Protein AF-A0A815S9Z4-F1 (afdb_monomer_lite)

Organism: NCBI:txid392033

Radius of gyration: 18.58 Å; chains: 1; bounding box: 45×32×65 Å

pLDDT: mean 70.13, std 11.12, range [42.72, 85.81]

Secondary structure (DSSP, 8-state):
------EEEEEEEEEEEEETTTTEEEEEEEE-HHHHHHH---HHHHHHHHH--SS--EE-TTS-HHHHHHHHHHTT-EEEEEEEEEE-PPP---------GGG----S-EEEEEEEEEEEEE-

Structure (mmCIF, N/CA/C/O backbone):
data_AF-A0A815S9Z4-F1
#
_entry.id   AF-A0A815S9Z4-F1
#
loop_
_atom_site.group_PDB
_atom_site.id
_atom_site.type_symbol
_atom_site.label_atom_id
_atom_site.label_alt_id
_atom_site.label_comp_id
_atom_site.label_asym_id
_atom_site.label_entity_id
_atom_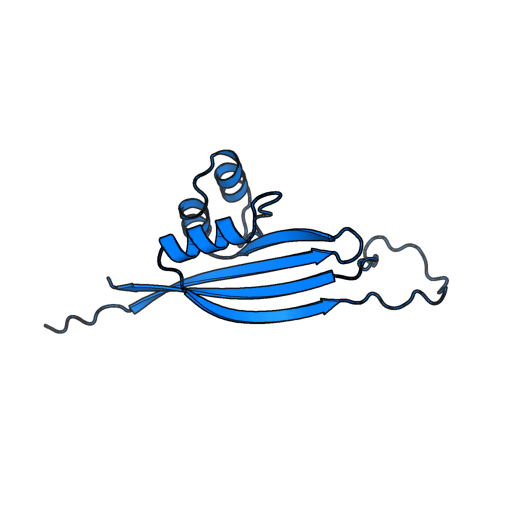site.label_seq_id
_atom_site.pdbx_PDB_ins_code
_atom_site.Cartn_x
_atom_site.Cartn_y
_atom_site.Cartn_z
_atom_site.occupancy
_atom_site.B_iso_or_equiv
_atom_site.auth_seq_id
_atom_site.auth_comp_id
_atom_site.auth_asym_id
_atom_site.auth_atom_id
_atom_site.pdbx_PDB_model_num
ATOM 1 N N . MET A 1 1 ? -31.011 -5.028 27.615 1.00 42.72 1 MET A N 1
ATOM 2 C CA . MET A 1 1 ? -30.522 -4.185 26.506 1.00 42.72 1 MET A CA 1
ATOM 3 C C . MET A 1 1 ? -29.317 -4.883 25.908 1.00 42.72 1 MET A C 1
ATOM 5 O O . MET A 1 1 ? -28.345 -5.074 26.623 1.00 42.72 1 MET A O 1
ATOM 9 N N . SER A 1 2 ? -29.428 -5.390 24.680 1.00 46.88 2 SER A N 1
ATOM 10 C CA . SER A 1 2 ? -28.335 -6.108 24.018 1.00 46.88 2 SER A CA 1
ATOM 11 C C . SER A 1 2 ? -27.456 -5.086 23.297 1.00 46.88 2 SER A C 1
ATOM 13 O O . SER A 1 2 ? -27.894 -4.483 22.322 1.00 46.88 2 SER A O 1
ATOM 15 N N . LEU A 1 3 ? -26.255 -4.848 23.828 1.00 55.88 3 LEU A N 1
ATOM 16 C CA . LEU A 1 3 ? -25.165 -4.179 23.118 1.00 55.88 3 LEU A CA 1
ATOM 17 C C . LEU A 1 3 ? -24.613 -5.187 22.103 1.00 55.88 3 LEU A C 1
ATOM 19 O O . LEU A 1 3 ? -23.655 -5.901 22.382 1.00 55.88 3 LEU A O 1
ATOM 23 N N . LEU A 1 4 ? -25.275 -5.316 20.955 1.00 56.75 4 LEU A N 1
ATOM 24 C CA . LEU A 1 4 ? -24.647 -5.936 19.794 1.00 56.75 4 LEU A CA 1
ATOM 25 C C . LEU A 1 4 ? -23.627 -4.922 19.278 1.00 56.75 4 LEU A C 1
ATOM 27 O O . LEU A 1 4 ? -23.995 -4.024 18.524 1.00 56.75 4 LEU A O 1
ATOM 31 N N . SER A 1 5 ? -22.375 -5.030 19.730 1.00 59.88 5 SER A N 1
ATOM 32 C CA . SER A 1 5 ? -21.263 -4.322 19.094 1.00 59.88 5 SER A CA 1
ATOM 33 C C . SER A 1 5 ? -21.305 -4.635 17.602 1.00 59.88 5 SER A C 1
ATOM 35 O O . SER A 1 5 ? -21.223 -5.797 17.193 1.00 59.88 5 SER A O 1
ATOM 37 N N . GLN A 1 6 ? -21.514 -3.608 16.783 1.00 64.19 6 GLN A N 1
ATOM 38 C CA . GLN A 1 6 ? -21.469 -3.755 15.339 1.00 64.19 6 GLN A CA 1
ATOM 39 C C . GLN A 1 6 ? -19.999 -3.917 14.955 1.00 64.19 6 GLN A C 1
ATOM 41 O O . GLN A 1 6 ? -19.198 -2.995 15.059 1.00 64.19 6 GLN A O 1
ATOM 46 N N . HIS A 1 7 ? -19.627 -5.130 14.553 1.00 63.97 7 HIS A N 1
ATOM 47 C CA . HIS A 1 7 ? -18.300 -5.400 14.017 1.00 63.97 7 HIS A CA 1
ATOM 48 C C . HIS A 1 7 ? -18.224 -4.807 12.606 1.00 63.97 7 HIS A C 1
ATOM 50 O O . HIS A 1 7 ? -18.797 -5.363 11.666 1.00 63.97 7 HIS A O 1
ATOM 56 N N . ARG A 1 8 ? -17.535 -3.673 12.451 1.00 76.81 8 ARG A N 1
ATOM 57 C CA . ARG A 1 8 ? -17.269 -3.060 11.145 1.00 76.81 8 ARG A CA 1
ATOM 58 C C . ARG A 1 8 ? -15.827 -3.337 10.739 1.00 76.81 8 ARG A C 1
ATOM 60 O O . ARG A 1 8 ? -14.915 -3.299 11.560 1.00 76.81 8 ARG A O 1
ATOM 67 N N . PHE A 1 9 ? -15.613 -3.616 9.458 1.00 77.06 9 PHE A N 1
ATOM 68 C CA . PHE A 1 9 ? -14.281 -3.841 8.909 1.00 77.06 9 PHE A CA 1
ATOM 69 C C . PHE A 1 9 ? -13.935 -2.770 7.886 1.00 77.06 9 PHE A C 1
ATOM 71 O O . PHE A 1 9 ? -14.730 -2.462 7.001 1.00 77.06 9 PHE A O 1
ATOM 78 N N . GLU A 1 10 ? -12.726 -2.241 8.002 1.00 82.31 10 GLU A N 1
ATOM 79 C CA . GLU A 1 10 ? -12.093 -1.392 7.001 1.00 82.31 10 GLU A CA 1
ATOM 80 C C . GLU A 1 10 ? -11.156 -2.273 6.170 1.00 82.31 10 GLU A C 1
ATOM 82 O O . GLU A 1 10 ? -10.315 -2.976 6.731 1.00 82.31 10 GLU A O 1
ATOM 87 N N . ILE A 1 11 ? -11.318 -2.280 4.845 1.00 80.44 11 ILE A N 1
ATOM 88 C CA . ILE A 1 11 ? -10.556 -3.150 3.939 1.00 80.44 11 ILE A CA 1
ATOM 89 C C . ILE A 1 11 ? -9.782 -2.289 2.947 1.00 80.44 11 ILE A C 1
ATOM 91 O O . ILE A 1 11 ? -10.338 -1.383 2.327 1.00 80.44 11 ILE A O 1
ATOM 95 N N . LEU A 1 12 ? -8.502 -2.610 2.784 1.00 81.19 12 LEU A N 1
ATOM 96 C CA . LEU A 1 12 ? -7.596 -2.028 1.806 1.00 81.19 12 LEU A CA 1
ATOM 97 C C . LEU A 1 12 ? -6.903 -3.151 1.031 1.00 81.19 12 LEU A C 1
ATOM 99 O O . LEU A 1 12 ? -6.667 -4.240 1.547 1.00 81.19 12 LEU A O 1
ATOM 103 N N . SER A 1 13 ? -6.554 -2.885 -0.219 1.00 80.06 13 SER A N 1
ATOM 104 C CA . SER A 1 13 ? -5.746 -3.781 -1.044 1.00 80.06 13 SER A CA 1
ATOM 105 C C . SER A 1 13 ? -4.488 -3.053 -1.491 1.00 80.06 13 SER A C 1
ATOM 107 O O . SER A 1 13 ? -4.561 -2.018 -2.144 1.00 80.06 13 SER A O 1
ATOM 109 N N . LEU A 1 14 ? -3.324 -3.586 -1.140 1.00 80.31 14 LEU A N 1
ATOM 110 C CA . LEU A 1 14 ? -2.029 -3.068 -1.565 1.00 80.31 14 LEU A CA 1
ATOM 111 C C . LEU A 1 14 ? -1.497 -3.927 -2.708 1.00 80.31 14 LEU A C 1
ATOM 113 O O . LEU A 1 14 ? -1.284 -5.126 -2.552 1.00 80.31 14 LEU A O 1
ATOM 117 N N . VAL A 1 15 ? -1.267 -3.303 -3.854 1.00 76.56 15 VAL A N 1
ATOM 118 C CA . VAL A 1 15 ? -0.722 -3.927 -5.054 1.00 76.56 15 VAL A CA 1
ATOM 119 C C . VAL A 1 15 ? 0.699 -3.427 -5.264 1.00 76.56 15 VAL A C 1
ATOM 121 O O . VAL A 1 15 ? 0.953 -2.228 -5.325 1.00 76.56 15 VAL A O 1
ATOM 124 N N . VAL A 1 16 ? 1.649 -4.346 -5.378 1.00 77.81 16 VAL A N 1
ATOM 125 C CA . VAL A 1 16 ? 3.052 -4.042 -5.658 1.00 77.81 16 VAL A CA 1
ATOM 126 C C . VAL A 1 16 ? 3.392 -4.581 -7.031 1.00 77.81 16 VAL A C 1
ATOM 128 O O . VAL A 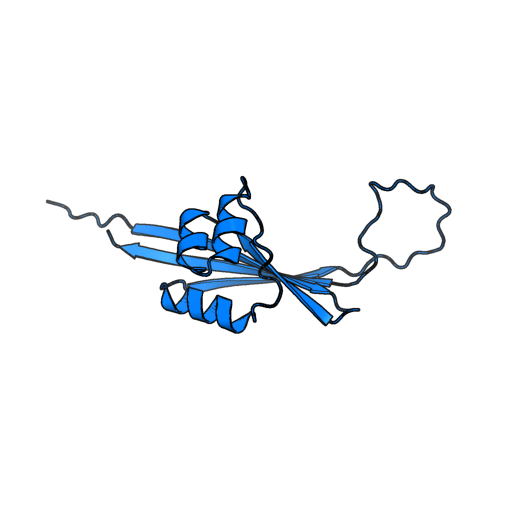1 16 ? 3.341 -5.789 -7.253 1.00 77.81 16 VAL A O 1
ATOM 131 N N . ARG A 1 17 ? 3.777 -3.698 -7.947 1.00 77.44 17 ARG A N 1
ATOM 132 C CA . ARG A 1 17 ? 4.302 -4.069 -9.258 1.00 77.44 17 ARG A CA 1
ATOM 133 C C . ARG A 1 17 ? 5.811 -3.910 -9.255 1.00 77.44 17 ARG A C 1
ATOM 135 O O . ARG A 1 17 ? 6.315 -2.795 -9.191 1.00 77.44 17 ARG A O 1
ATOM 142 N N . ASN A 1 18 ? 6.524 -5.024 -9.360 1.00 76.06 18 ASN A N 1
ATOM 143 C CA . ASN A 1 18 ? 7.974 -5.049 -9.492 1.00 76.06 18 ASN A CA 1
ATOM 144 C C . ASN A 1 18 ? 8.359 -5.364 -10.939 1.00 76.06 18 ASN A C 1
ATOM 146 O O . ASN A 1 18 ? 8.186 -6.499 -11.385 1.00 76.06 18 ASN A O 1
ATOM 150 N N . VAL A 1 19 ? 8.859 -4.371 -11.669 1.00 76.56 19 VAL A N 1
ATOM 151 C CA . VAL A 1 19 ? 9.367 -4.540 -13.034 1.00 76.56 19 VAL A CA 1
ATOM 152 C C . VAL A 1 19 ? 10.782 -5.105 -12.949 1.00 76.56 19 VAL A C 1
ATOM 154 O O . VAL A 1 19 ? 11.696 -4.445 -12.458 1.00 76.56 19 VAL A O 1
ATOM 157 N N . LEU A 1 20 ? 10.969 -6.344 -13.410 1.00 72.56 20 LEU A N 1
ATOM 158 C CA . LEU A 1 20 ? 12.212 -7.092 -13.194 1.00 72.56 20 LEU A CA 1
ATOM 159 C C . LEU A 1 20 ? 13.393 -6.526 -13.991 1.00 72.56 20 LEU A C 1
ATOM 161 O O . LEU A 1 20 ? 14.533 -6.642 -13.554 1.00 72.56 20 LEU A O 1
ATOM 165 N N . THR A 1 21 ? 13.126 -5.908 -15.143 1.00 69.81 21 THR A N 1
ATOM 166 C CA . THR A 1 21 ? 14.150 -5.354 -16.043 1.00 69.81 21 THR A CA 1
ATOM 167 C C . THR A 1 21 ? 14.757 -4.060 -15.511 1.00 69.81 21 THR A C 1
ATOM 169 O O . THR A 1 21 ? 15.964 -3.859 -15.613 1.00 69.81 21 THR A O 1
ATOM 172 N N . THR A 1 22 ? 13.944 -3.198 -14.901 1.00 70.38 22 THR A N 1
ATOM 173 C CA . THR A 1 22 ? 14.381 -1.900 -14.366 1.00 70.38 22 THR A CA 1
ATOM 174 C C . THR A 1 22 ? 14.581 -1.908 -12.851 1.00 70.38 22 THR A C 1
ATOM 176 O O . THR A 1 22 ? 15.021 -0.909 -12.284 1.00 70.38 22 THR A O 1
ATOM 179 N N . ASN A 1 23 ? 14.233 -3.015 -12.182 1.00 67.88 23 ASN A N 1
ATOM 180 C CA . ASN A 1 23 ? 14.138 -3.128 -10.724 1.00 67.88 23 ASN A CA 1
ATOM 181 C C . ASN A 1 23 ? 13.284 -2.005 -10.097 1.00 67.88 23 ASN A C 1
ATOM 183 O O . ASN A 1 23 ? 13.486 -1.602 -8.949 1.00 67.88 23 ASN A O 1
ATOM 187 N N . SER A 1 24 ? 12.347 -1.461 -10.878 1.00 67.06 24 SER A N 1
ATOM 188 C CA . SER A 1 24 ? 11.436 -0.414 -10.433 1.00 67.06 24 SER A CA 1
ATOM 189 C C . SER A 1 24 ? 10.252 -1.053 -9.728 1.00 67.06 24 SER A C 1
ATOM 191 O O . SER A 1 24 ? 9.628 -1.982 -10.248 1.00 67.06 24 SER A O 1
ATOM 193 N N . LYS A 1 25 ? 9.931 -0.535 -8.544 1.00 68.50 25 LYS A N 1
ATOM 194 C CA . LYS A 1 25 ? 8.766 -0.950 -7.770 1.00 68.50 25 LYS A CA 1
ATOM 195 C C . LYS A 1 25 ? 7.770 0.193 -7.752 1.00 68.50 25 LYS A C 1
ATOM 197 O O . LYS A 1 25 ? 8.099 1.261 -7.253 1.00 68.50 25 LYS A O 1
ATOM 202 N N . ASN A 1 26 ? 6.573 -0.071 -8.255 1.00 72.19 26 ASN A N 1
ATOM 203 C CA . ASN A 1 26 ? 5.437 0.825 -8.104 1.00 72.19 26 ASN A CA 1
ATOM 204 C C . ASN A 1 26 ? 4.476 0.192 -7.106 1.00 72.19 26 ASN A C 1
ATOM 206 O O . ASN A 1 26 ? 4.192 -1.009 -7.177 1.00 72.19 26 ASN A O 1
ATOM 210 N N . PHE A 1 27 ? 3.982 0.997 -6.176 1.00 73.12 27 PHE A N 1
ATOM 211 C CA . PHE A 1 27 ? 3.033 0.557 -5.163 1.0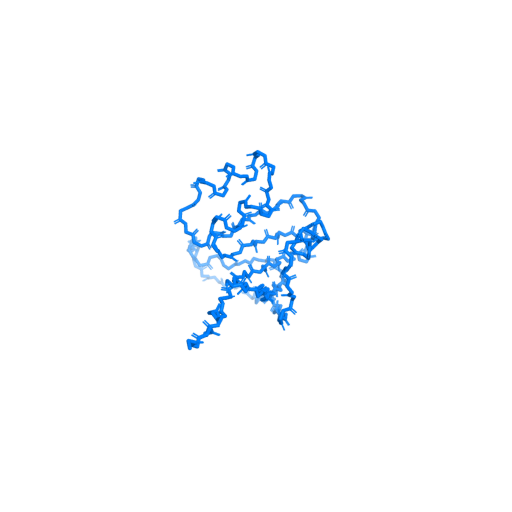0 73.12 27 PHE A CA 1
ATOM 212 C C . PHE A 1 27 ? 1.721 1.263 -5.407 1.00 73.12 27 PHE A C 1
ATOM 214 O O . PHE A 1 27 ? 1.711 2.459 -5.660 1.00 73.12 27 PHE A O 1
ATOM 221 N N . GLN A 1 28 ? 0.635 0.517 -5.320 1.00 75.00 28 GLN A N 1
ATOM 222 C CA . GLN A 1 28 ? -0.712 0.983 -5.563 1.00 75.00 28 GLN A CA 1
ATOM 223 C C . GLN A 1 28 ? -1.576 0.581 -4.380 1.00 75.00 28 GLN A C 1
ATOM 225 O O . GLN A 1 28 ? -1.704 -0.602 -4.082 1.00 75.00 28 GLN A O 1
ATOM 230 N N . LEU A 1 29 ? -2.150 1.553 -3.680 1.00 74.88 29 LEU A N 1
ATOM 231 C CA . LEU A 1 29 ? -3.112 1.282 -2.615 1.00 74.88 29 LEU A CA 1
ATOM 232 C C . LEU A 1 29 ? -4.528 1.471 -3.160 1.00 74.88 29 LEU A C 1
ATOM 234 O O . LEU A 1 29 ? -4.808 2.489 -3.786 1.00 74.88 29 LEU A O 1
ATOM 238 N N . HIS A 1 30 ? -5.392 0.492 -2.922 1.00 75.56 30 HIS A N 1
ATOM 239 C CA . HIS A 1 30 ? -6.796 0.471 -3.313 1.00 75.56 30 HIS A CA 1
ATOM 240 C C . HIS A 1 30 ? -7.680 0.346 -2.074 1.00 75.56 30 HIS A C 1
ATOM 242 O O . HIS A 1 30 ? -7.336 -0.357 -1.122 1.00 75.56 30 HIS A O 1
ATOM 248 N N . GLY A 1 31 ? -8.837 0.996 -2.104 1.00 73.19 31 GLY A N 1
ATOM 249 C CA . GLY A 1 31 ? -9.815 0.993 -1.023 1.00 73.19 31 GLY A CA 1
ATOM 250 C C . GLY A 1 31 ? -10.407 2.379 -0.805 1.00 73.19 31 GLY A C 1
ATOM 251 O O . GLY A 1 31 ? -10.253 3.265 -1.646 1.00 73.19 31 GLY A O 1
ATOM 252 N N . ASP A 1 32 ? -11.072 2.563 0.335 1.00 76.94 32 ASP A N 1
ATOM 253 C CA . ASP A 1 32 ? -11.764 3.814 0.640 1.00 76.94 32 ASP A CA 1
ATOM 254 C C . ASP A 1 32 ? -10.793 5.005 0.607 1.00 76.94 32 ASP A C 1
ATOM 256 O O . ASP A 1 32 ? -9.800 5.071 1.337 1.00 76.94 32 ASP A O 1
ATOM 260 N N . LYS A 1 33 ? -11.118 5.976 -0.244 1.00 72.88 33 LYS A N 1
ATOM 261 C CA . LYS A 1 33 ? -10.353 7.202 -0.459 1.00 72.88 33 LYS A CA 1
ATOM 262 C C . LYS A 1 33 ? -10.115 7.993 0.830 1.00 72.88 33 LYS A C 1
ATOM 264 O O . LYS A 1 33 ? -9.034 8.553 1.007 1.00 72.88 33 LYS A O 1
ATOM 269 N N . GLN A 1 34 ? -11.095 8.039 1.734 1.00 75.44 34 GLN A N 1
ATOM 270 C CA . GLN A 1 34 ? -10.964 8.714 3.024 1.00 75.44 34 GLN A CA 1
ATOM 271 C C . GLN A 1 34 ? -9.995 7.964 3.943 1.00 75.44 34 GLN A C 1
ATOM 273 O O . GLN A 1 34 ? -9.188 8.604 4.614 1.00 75.44 34 GLN A O 1
ATOM 278 N N . LEU A 1 35 ? -10.016 6.626 3.931 1.00 76.50 35 LEU A N 1
ATOM 279 C CA . LEU A 1 35 ? -9.069 5.807 4.698 1.00 76.50 35 LEU A CA 1
ATOM 280 C C . LEU A 1 35 ? -7.643 5.951 4.165 1.00 76.50 35 LEU A C 1
ATOM 282 O O . LEU A 1 35 ? -6.711 6.173 4.936 1.00 76.50 35 LEU A O 1
ATOM 286 N N . ILE A 1 36 ? -7.469 5.896 2.844 1.00 76.88 36 ILE A N 1
ATOM 287 C CA . ILE A 1 36 ? -6.167 6.081 2.194 1.00 76.88 36 ILE A CA 1
ATOM 288 C C . ILE A 1 36 ? -5.593 7.469 2.512 1.00 76.88 36 ILE A C 1
ATOM 290 O O . ILE A 1 36 ? -4.425 7.578 2.889 1.00 76.88 36 ILE A O 1
ATOM 294 N N . ALA A 1 37 ? -6.412 8.524 2.436 1.00 74.38 37 ALA A N 1
ATOM 295 C CA . ALA A 1 37 ? -5.993 9.885 2.775 1.00 74.38 37 ALA A CA 1
ATOM 296 C C . ALA A 1 37 ? -5.612 10.051 4.260 1.00 74.38 37 ALA A C 1
ATOM 298 O O . ALA A 1 37 ? -4.743 10.861 4.579 1.00 74.38 37 ALA A O 1
ATOM 299 N N . GLN A 1 38 ? -6.223 9.286 5.174 1.00 76.56 38 GLN A N 1
ATOM 300 C CA . GLN A 1 38 ? -5.826 9.274 6.589 1.00 76.56 38 GLN A CA 1
ATOM 301 C C . GLN A 1 38 ? -4.462 8.601 6.804 1.00 76.56 38 GLN A C 1
ATOM 303 O O . GLN A 1 38 ? -3.668 9.072 7.618 1.00 76.56 38 GLN A O 1
ATOM 308 N N . ILE A 1 39 ? -4.171 7.528 6.063 1.00 75.75 39 ILE A N 1
ATOM 309 C CA . ILE A 1 39 ? -2.908 6.776 6.166 1.00 75.75 39 ILE A CA 1
ATOM 310 C C . ILE A 1 39 ? -1.739 7.547 5.533 1.00 75.75 39 ILE A C 1
ATOM 312 O O . ILE A 1 39 ? -0.589 7.397 5.960 1.00 75.75 39 ILE A O 1
ATOM 316 N N . LEU A 1 40 ? -2.012 8.383 4.528 1.00 72.06 40 LEU A N 1
ATOM 317 C CA . LEU A 1 40 ? -1.007 9.106 3.744 1.00 72.06 40 LEU A CA 1
ATOM 318 C C . LEU A 1 40 ? -1.173 10.624 3.905 1.00 72.06 40 LEU A C 1
ATOM 320 O O . LEU A 1 40 ? -1.726 11.297 3.036 1.00 72.06 40 LEU A O 1
ATOM 324 N N . PRO A 1 41 ? -0.698 11.186 5.033 1.00 61.06 41 PRO A N 1
ATOM 325 C CA . PRO A 1 41 ? -0.992 12.564 5.418 1.00 61.06 41 PRO A CA 1
ATOM 326 C C . PRO A 1 41 ? -0.201 13.623 4.636 1.00 61.06 41 PRO A C 1
ATOM 328 O O . PRO A 1 41 ? -0.369 14.817 4.889 1.00 61.06 41 PRO A O 1
ATOM 331 N N . THR A 1 42 ? 0.692 13.240 3.724 1.00 65.25 42 THR A N 1
ATOM 332 C CA . THR A 1 42 ? 1.584 14.192 3.057 1.00 65.25 42 THR A CA 1
ATOM 333 C C . THR A 1 42 ? 0.819 14.976 1.985 1.00 65.25 42 THR A C 1
ATOM 335 O O . THR A 1 42 ? 0.115 14.398 1.162 1.00 65.25 42 THR A O 1
ATOM 338 N N . ALA A 1 43 ? 0.956 16.309 1.971 1.00 58.16 43 ALA A N 1
ATOM 339 C CA . ALA A 1 43 ? 0.215 17.209 1.074 1.00 58.16 43 ALA A CA 1
ATOM 340 C C . ALA A 1 43 ? 0.178 16.800 -0.423 1.00 58.16 43 ALA A C 1
ATOM 342 O O . ALA A 1 43 ? -0.904 16.871 -1.008 1.00 58.16 43 ALA A O 1
ATOM 343 N N . PRO A 1 44 ? 1.281 16.343 -1.061 1.00 62.66 44 PRO A N 1
ATOM 344 C CA . PRO A 1 44 ? 1.230 15.912 -2.463 1.00 62.66 44 PRO A CA 1
ATOM 345 C C . PRO A 1 44 ? 0.468 14.591 -2.661 1.00 62.66 44 PRO A C 1
ATOM 347 O O . PRO A 1 44 ? -0.244 14.434 -3.650 1.00 62.66 44 PRO A O 1
ATOM 350 N N . GLU A 1 45 ? 0.568 13.663 -1.708 1.00 64.12 45 GLU A N 1
ATOM 351 C CA . GLU A 1 45 ? -0.115 12.362 -1.741 1.00 64.12 45 GLU A CA 1
ATOM 352 C C . GLU A 1 45 ? -1.620 12.546 -1.545 1.00 64.12 45 GLU A C 1
ATOM 354 O O . GLU A 1 45 ? -2.424 11.991 -2.291 1.00 64.12 45 GLU A O 1
ATOM 359 N N . ARG A 1 46 ? -2.008 13.412 -0.604 1.00 62.56 46 ARG A N 1
ATOM 360 C CA . ARG A 1 46 ? -3.407 13.757 -0.353 1.00 62.56 46 ARG A CA 1
ATOM 361 C C . ARG A 1 46 ? -4.057 14.434 -1.559 1.00 62.56 46 ARG A C 1
ATOM 363 O O . ARG A 1 46 ? -5.154 14.042 -1.939 1.00 62.56 46 ARG A O 1
ATOM 370 N N . ALA A 1 47 ? -3.369 15.377 -2.205 1.00 61.06 47 ALA A N 1
ATOM 371 C CA . ALA A 1 47 ? -3.859 16.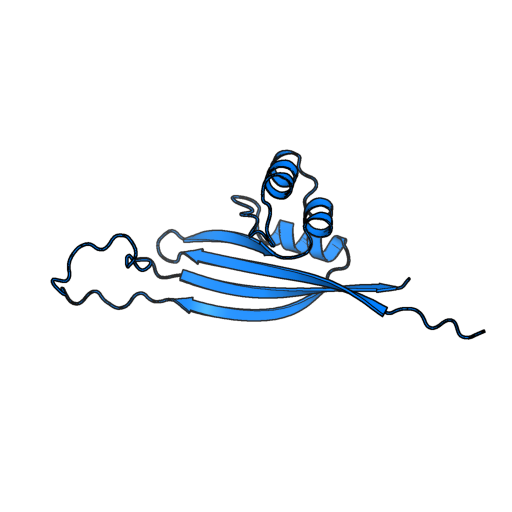010 -3.429 1.00 61.06 47 ALA A CA 1
ATOM 372 C C . ALA A 1 47 ? -4.015 14.998 -4.579 1.00 61.06 47 ALA A C 1
ATOM 374 O O . ALA A 1 47 ? -4.962 15.088 -5.359 1.00 61.06 47 ALA A O 1
ATOM 375 N N . TYR A 1 48 ? -3.125 14.006 -4.685 1.00 63.38 48 TYR A N 1
ATOM 376 C CA . TYR A 1 48 ? -3.257 12.938 -5.677 1.00 63.38 48 TYR A CA 1
ATOM 377 C C . TYR A 1 48 ? -4.469 12.043 -5.390 1.00 63.38 48 TYR A C 1
ATOM 379 O O . TYR A 1 48 ? -5.242 11.738 -6.298 1.00 63.38 48 TYR A O 1
ATOM 387 N N . VAL A 1 49 ? -4.670 11.652 -4.129 1.00 61.25 49 VAL A N 1
ATOM 388 C CA . VAL A 1 49 ? -5.830 10.859 -3.695 1.00 61.25 49 VAL A CA 1
ATOM 389 C C . VAL A 1 49 ? -7.127 11.633 -3.942 1.00 61.25 49 VAL A C 1
ATOM 391 O O . VAL A 1 49 ? -8.072 11.090 -4.509 1.00 61.25 49 VAL A O 1
ATOM 394 N N . GLU A 1 50 ? -7.168 12.918 -3.587 1.00 63.56 50 GLU A N 1
ATOM 395 C CA . GLU A 1 50 ? -8.329 13.801 -3.744 1.00 63.56 50 GLU A CA 1
ATOM 396 C C . GLU A 1 50 ? -8.699 14.067 -5.214 1.00 63.56 50 GLU A C 1
ATOM 398 O O . GLU A 1 50 ? -9.891 14.128 -5.521 1.00 63.56 50 GLU A O 1
ATOM 403 N N . ASN A 1 51 ? -7.729 14.103 -6.132 1.00 59.72 51 ASN A N 1
ATOM 404 C CA . ASN A 1 51 ? -7.967 14.341 -7.562 1.00 59.72 51 ASN A CA 1
ATOM 405 C C . ASN A 1 51 ? -8.320 13.088 -8.383 1.00 59.72 51 ASN A C 1
ATOM 407 O O . ASN A 1 51 ? -8.814 13.221 -9.502 1.00 59.72 51 ASN A O 1
ATOM 411 N N . ASN A 1 52 ? -8.109 11.877 -7.857 1.00 58.22 52 ASN A N 1
ATOM 412 C CA . ASN A 1 52 ? -8.488 10.639 -8.546 1.00 58.22 52 ASN A CA 1
ATOM 413 C C . ASN A 1 52 ? -9.851 10.117 -8.041 1.00 58.22 52 ASN A C 1
ATOM 415 O O . ASN A 1 52 ? -10.130 10.117 -6.840 1.00 58.22 52 ASN A O 1
ATOM 419 N N . CYS A 1 53 ? -10.742 9.755 -8.973 1.00 43.72 53 CYS A N 1
ATOM 420 C CA . CYS A 1 53 ? -12.192 9.619 -8.733 1.00 43.72 53 CYS A CA 1
ATOM 421 C C . CYS A 1 53 ? -12.707 8.171 -8.609 1.00 43.72 53 CYS A C 1
ATOM 423 O O . CYS A 1 53 ? -13.903 7.958 -8.450 1.00 43.72 53 CYS A O 1
ATOM 425 N N . TYR A 1 54 ? -11.829 7.174 -8.674 1.00 46.62 54 TYR A N 1
ATOM 426 C CA . TYR A 1 54 ? -12.195 5.760 -8.530 1.00 46.62 54 TYR A CA 1
ATOM 427 C C . TYR A 1 54 ? -11.537 5.157 -7.284 1.00 46.62 54 TYR A C 1
ATOM 429 O O . TYR A 1 54 ? -10.801 5.869 -6.597 1.00 46.62 54 TYR A O 1
ATOM 437 N N . ASP A 1 55 ? -11.764 3.872 -6.999 1.00 52.66 55 ASP A N 1
ATOM 438 C CA . ASP A 1 55 ? -10.935 3.016 -6.123 1.00 52.66 55 ASP A CA 1
ATOM 439 C C . ASP A 1 55 ? -9.475 2.972 -6.631 1.00 52.66 55 ASP A C 1
ATOM 441 O O . ASP A 1 55 ? -8.961 1.966 -7.128 1.00 52.66 55 ASP A O 1
ATOM 445 N N . SER A 1 56 ? -8.842 4.141 -6.632 1.00 49.19 56 SER A N 1
ATOM 446 C CA . SER A 1 56 ? -7.761 4.505 -7.531 1.00 49.19 56 SER A CA 1
ATOM 447 C C . SER A 1 56 ? -6.471 3.984 -6.954 1.00 49.19 56 SER A C 1
ATOM 449 O O . SER A 1 56 ? -6.141 4.286 -5.811 1.00 49.19 56 SER A O 1
ATOM 451 N N . SER A 1 57 ? -5.727 3.258 -7.779 1.00 52.66 57 SER A N 1
ATOM 452 C CA . SER A 1 57 ? -4.345 2.912 -7.511 1.00 52.66 57 SER A CA 1
ATOM 453 C C . SER A 1 57 ? -3.544 4.185 -7.229 1.00 52.66 57 SER A C 1
ATOM 455 O O . SER A 1 57 ? -3.205 4.925 -8.155 1.00 52.66 57 SER A O 1
ATOM 457 N N . LEU A 1 58 ? -3.251 4.463 -5.964 1.00 60.44 58 LEU A N 1
ATOM 458 C CA . LEU A 1 58 ? -2.322 5.533 -5.627 1.00 60.44 58 LEU A CA 1
ATOM 459 C C . LEU A 1 58 ? -0.907 5.056 -5.924 1.00 60.44 58 LEU A C 1
ATOM 461 O O . LEU A 1 58 ? -0.406 4.232 -5.167 1.00 60.44 58 LEU A O 1
ATOM 465 N N . ASP A 1 59 ? -0.278 5.566 -6.985 1.00 62.81 59 ASP A N 1
ATOM 466 C CA . ASP A 1 59 ? 1.147 5.325 -7.207 1.00 62.81 59 ASP A CA 1
ATOM 467 C C . ASP A 1 59 ? 1.948 6.057 -6.126 1.00 62.81 59 ASP A C 1
ATOM 469 O O . ASP A 1 59 ? 2.075 7.282 -6.134 1.00 62.81 59 ASP A O 1
ATOM 473 N N . LEU A 1 60 ? 2.448 5.297 -5.157 1.00 63.69 60 LEU A N 1
ATOM 474 C CA . LEU A 1 60 ? 3.223 5.831 -4.039 1.00 63.69 60 LEU A CA 1
ATOM 475 C C . LEU A 1 60 ? 4.643 6.239 -4.465 1.00 63.69 60 LEU A C 1
ATOM 477 O O . LEU A 1 60 ? 5.416 6.711 -3.632 1.00 63.69 60 LEU A O 1
ATOM 481 N N . GLY A 1 61 ? 5.000 6.078 -5.746 1.00 64.81 61 GLY A N 1
ATOM 482 C CA . GLY A 1 61 ? 6.257 6.553 -6.310 1.00 64.81 61 GLY A CA 1
ATOM 483 C C . GLY A 1 61 ? 7.470 6.055 -5.523 1.00 64.81 61 GLY A C 1
ATOM 484 O O . GLY A 1 61 ? 7.663 4.856 -5.338 1.00 64.81 61 GLY A O 1
ATOM 485 N N . SER A 1 62 ? 8.300 6.988 -5.050 1.00 61.47 62 SER A N 1
ATOM 486 C CA . SER A 1 62 ? 9.537 6.718 -4.305 1.00 61.47 62 SER A CA 1
ATOM 487 C C . SER A 1 62 ? 9.344 6.420 -2.813 1.00 61.47 62 SER A C 1
ATOM 489 O O . SER A 1 62 ? 10.339 6.245 -2.105 1.00 61.47 62 SER A O 1
ATOM 491 N N . ILE A 1 63 ? 8.108 6.352 -2.308 1.00 67.69 63 ILE A N 1
ATOM 492 C CA . ILE A 1 63 ? 7.866 5.954 -0.919 1.00 67.69 63 ILE A CA 1
ATOM 493 C C . ILE A 1 63 ? 8.267 4.487 -0.767 1.00 67.69 63 ILE A C 1
ATOM 495 O O . ILE A 1 63 ? 7.820 3.611 -1.513 1.00 67.69 63 ILE A O 1
ATOM 499 N N . ALA A 1 64 ? 9.115 4.203 0.218 1.00 72.12 64 ALA A N 1
ATOM 500 C CA . ALA A 1 64 ? 9.527 2.839 0.483 1.00 72.12 64 ALA A CA 1
ATOM 501 C C . ALA A 1 64 ? 8.320 2.004 0.938 1.00 72.12 64 ALA A C 1
ATOM 503 O O . ALA A 1 64 ? 7.560 2.405 1.818 1.00 72.12 64 ALA A O 1
ATOM 504 N N . TYR A 1 65 ? 8.181 0.797 0.385 1.00 72.69 65 TYR A N 1
ATOM 505 C CA . TYR A 1 65 ? 7.167 -0.187 0.789 1.00 72.69 65 TYR A CA 1
ATOM 506 C C . TYR A 1 65 ? 7.048 -0.345 2.311 1.00 72.69 65 TYR A C 1
ATOM 508 O O . TYR A 1 65 ? 5.956 -0.459 2.865 1.00 72.69 65 TYR A O 1
ATOM 516 N N . THR A 1 66 ? 8.196 -0.340 2.988 1.00 76.38 66 THR A N 1
ATOM 517 C CA . THR A 1 66 ? 8.304 -0.464 4.440 1.00 76.38 66 THR A CA 1
ATOM 518 C C . THR A 1 66 ? 7.605 0.673 5.169 1.00 76.38 66 THR A C 1
ATOM 520 O O . THR A 1 66 ? 6.969 0.423 6.186 1.00 76.38 66 THR A O 1
ATOM 523 N N . ASP A 1 67 ? 7.654 1.890 4.634 1.00 78.12 67 ASP A N 1
ATOM 524 C CA . ASP A 1 67 ? 7.032 3.060 5.253 1.00 78.12 67 ASP A CA 1
ATOM 525 C C . ASP A 1 67 ? 5.509 2.979 5.135 1.00 78.12 67 ASP A C 1
ATOM 527 O O . ASP A 1 67 ? 4.788 3.287 6.082 1.00 78.12 67 ASP A O 1
ATOM 531 N N . VAL A 1 68 ? 5.014 2.496 3.994 1.00 77.19 68 VAL A N 1
ATOM 532 C CA . VAL A 1 68 ? 3.582 2.263 3.750 1.00 77.19 68 VAL A CA 1
ATOM 533 C C . VAL A 1 68 ? 3.058 1.196 4.705 1.00 77.19 68 VAL A C 1
ATOM 535 O O . VAL A 1 68 ? 2.053 1.414 5.381 1.00 77.19 68 VAL A O 1
ATOM 538 N N . LEU A 1 69 ? 3.770 0.070 4.830 1.00 78.31 69 LEU A N 1
ATOM 539 C CA . LEU A 1 69 ? 3.416 -0.989 5.774 1.00 78.31 69 LEU A CA 1
ATOM 540 C C . LEU A 1 69 ? 3.456 -0.516 7.228 1.00 78.31 69 LEU A C 1
ATOM 542 O O . LEU A 1 69 ? 2.535 -0.808 7.984 1.00 78.31 69 LEU A O 1
ATOM 546 N N . GLN A 1 70 ? 4.486 0.231 7.632 1.00 82.88 70 GLN A N 1
ATOM 547 C CA . GLN A 1 70 ? 4.564 0.762 8.994 1.00 82.88 70 GLN A CA 1
ATOM 548 C C . GLN A 1 70 ? 3.411 1.719 9.304 1.00 82.88 70 GLN A C 1
ATOM 550 O O . GLN A 1 70 ? 2.864 1.677 10.406 1.00 82.88 70 GLN A O 1
ATOM 555 N N . ARG A 1 71 ? 3.007 2.555 8.341 1.00 82.81 71 ARG A N 1
ATOM 556 C CA . ARG A 1 71 ? 1.833 3.424 8.491 1.00 82.81 71 ARG A CA 1
ATOM 557 C C . ARG A 1 71 ? 0.555 2.599 8.627 1.00 82.81 71 ARG A C 1
ATOM 559 O O . ARG A 1 71 ? -0.198 2.838 9.562 1.00 82.81 71 ARG A O 1
ATOM 566 N N . LEU A 1 72 ? 0.341 1.597 7.775 1.00 82.81 72 LEU A N 1
ATOM 567 C CA . LEU A 1 72 ? -0.815 0.696 7.871 1.00 82.81 72 LEU A CA 1
ATOM 568 C C . LEU A 1 72 ? -0.896 0.028 9.253 1.00 82.81 72 LEU A C 1
ATOM 570 O O . LEU A 1 72 ? -1.913 0.154 9.936 1.00 82.81 72 LEU A O 1
ATOM 574 N N . LEU A 1 73 ? 0.204 -0.574 9.713 1.00 82.75 73 LEU A N 1
ATOM 575 C CA . LEU A 1 73 ? 0.289 -1.196 11.038 1.00 82.75 73 LEU A CA 1
ATOM 576 C C . LEU A 1 73 ? -0.015 -0.195 12.162 1.00 82.75 73 LEU A C 1
ATOM 578 O O . LEU A 1 73 ? -0.763 -0.507 13.086 1.00 82.75 73 LEU A O 1
ATOM 582 N N . ARG A 1 74 ? 0.501 1.039 12.068 1.00 84.81 74 ARG A N 1
ATOM 583 C CA . ARG A 1 74 ? 0.234 2.106 13.046 1.00 84.81 74 ARG A CA 1
ATOM 584 C C . ARG A 1 74 ? -1.246 2.491 13.120 1.00 84.81 74 ARG A C 1
ATOM 586 O O . ARG A 1 74 ? -1.707 2.893 14.185 1.00 84.81 74 ARG A O 1
ATOM 593 N N . PHE A 1 75 ? -1.980 2.377 12.017 1.00 81.00 75 PHE A N 1
ATOM 594 C CA . PHE A 1 75 ? -3.418 2.645 11.968 1.00 81.00 75 PHE A CA 1
ATOM 595 C C . PHE A 1 75 ? -4.282 1.443 12.379 1.00 81.00 75 PHE A C 1
ATOM 597 O O . PHE A 1 75 ? -5.505 1.567 12.377 1.00 81.00 75 PHE A O 1
ATOM 604 N N . GLY A 1 76 ? -3.676 0.317 12.774 1.00 83.31 76 GLY A N 1
ATOM 605 C CA . GLY A 1 76 ? -4.384 -0.889 13.215 1.00 83.31 76 GLY A CA 1
ATOM 606 C C . GLY A 1 76 ? -4.815 -1.807 12.071 1.00 83.31 76 GLY A C 1
ATOM 607 O O . GLY A 1 76 ? -5.713 -2.625 12.247 1.00 83.31 76 GLY A O 1
ATOM 608 N N . PHE A 1 77 ? -4.216 -1.649 10.892 1.00 85.06 77 PHE A N 1
ATOM 609 C CA . PHE A 1 77 ? -4.428 -2.553 9.772 1.00 85.06 77 PHE A CA 1
ATOM 610 C C . PHE A 1 77 ? -3.526 -3.783 9.880 1.00 85.06 77 PHE A C 1
ATOM 612 O O . PHE A 1 77 ? -2.317 -3.667 10.075 1.00 85.06 77 PHE A O 1
ATOM 619 N N . GLU A 1 78 ? -4.117 -4.955 9.688 1.00 84.62 78 GLU A N 1
ATOM 620 C CA . GLU A 1 78 ? -3.452 -6.251 9.694 1.00 84.62 78 GLU A CA 1
ATOM 621 C C . GLU A 1 78 ? -3.435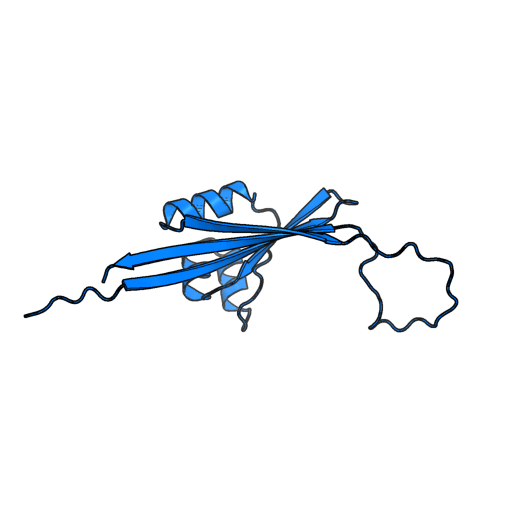 -6.841 8.282 1.00 84.62 78 GLU A C 1
ATOM 623 O O . GLU A 1 78 ? -4.381 -6.688 7.505 1.00 84.62 78 GLU A O 1
ATOM 628 N N . ILE A 1 79 ? -2.340 -7.515 7.933 1.00 83.31 79 ILE A N 1
ATOM 629 C CA . ILE A 1 79 ? -2.227 -8.221 6.657 1.00 83.31 79 ILE A CA 1
ATOM 630 C C . ILE A 1 79 ? -2.995 -9.537 6.781 1.00 83.31 79 ILE A C 1
ATOM 632 O O . ILE A 1 79 ? -2.605 -10.406 7.556 1.00 83.31 79 ILE A O 1
ATOM 636 N N . GLU A 1 80 ? -4.064 -9.691 6.004 1.00 84.25 80 GLU A N 1
ATOM 637 C CA . GLU A 1 80 ? -4.914 -10.886 6.035 1.00 84.25 80 GLU A CA 1
ATOM 638 C C . GLU A 1 80 ? -4.406 -11.953 5.062 1.00 84.25 80 GLU A C 1
ATOM 640 O O . GLU A 1 80 ? -4.323 -13.134 5.391 1.00 84.25 80 GLU A O 1
ATOM 645 N N . SER A 1 81 ? -4.038 -11.542 3.848 1.00 82.56 81 SER A N 1
ATOM 646 C CA . SER A 1 81 ? -3.497 -12.452 2.841 1.00 82.56 81 SER A CA 1
ATOM 647 C C . SER A 1 81 ? -2.604 -11.720 1.846 1.00 82.56 81 SER A C 1
ATOM 649 O O . SER A 1 81 ? -2.733 -10.516 1.633 1.00 82.56 81 SER A O 1
ATOM 651 N N . SER A 1 82 ? -1.680 -12.456 1.232 1.00 83.25 82 SER A N 1
ATOM 652 C CA . SER A 1 82 ? -0.824 -11.957 0.160 1.00 83.25 82 SER A CA 1
ATOM 653 C C . SER A 1 82 ? -0.707 -13.026 -0.917 1.00 83.25 82 SER A C 1
ATOM 655 O O . SER A 1 82 ? -0.350 -14.165 -0.624 1.00 83.25 82 SER A O 1
ATOM 657 N N . THR A 1 83 ? -0.963 -12.658 -2.166 1.00 85.25 83 THR A N 1
ATOM 658 C CA . THR A 1 83 ? -0.756 -13.509 -3.342 1.00 85.25 83 THR A CA 1
ATOM 659 C C . THR A 1 83 ? 0.176 -12.815 -4.321 1.00 85.25 83 THR A C 1
ATOM 661 O O . THR A 1 83 ? 0.212 -11.587 -4.385 1.00 85.25 83 THR A O 1
ATOM 664 N N . SER A 1 84 ? 0.961 -13.578 -5.073 1.00 83.94 84 SER A N 1
ATOM 665 C CA . SER A 1 84 ? 1.826 -13.027 -6.108 1.00 83.94 84 SER A CA 1
ATOM 666 C C . SER A 1 84 ? 1.687 -13.791 -7.416 1.00 83.94 84 SER A C 1
ATOM 668 O O . SER A 1 84 ? 1.523 -15.009 -7.445 1.00 83.94 84 SER A O 1
ATOM 670 N N . GLY A 1 85 ? 1.740 -13.045 -8.513 1.00 83.00 85 GLY A N 1
ATOM 671 C CA . GLY A 1 85 ? 1.760 -13.563 -9.870 1.00 83.00 85 GLY A CA 1
ATOM 672 C C . GLY A 1 85 ? 2.947 -12.982 -10.621 1.00 83.00 85 GLY A C 1
ATOM 673 O O . GLY A 1 85 ? 3.259 -11.799 -10.487 1.00 83.00 85 GLY A O 1
ATOM 674 N N . SER A 1 86 ? 3.617 -13.807 -11.418 1.00 80.81 86 SER A N 1
ATOM 675 C CA . SER A 1 86 ? 4.619 -13.334 -12.366 1.00 80.81 86 SER A CA 1
ATOM 676 C C . SER A 1 86 ? 4.003 -13.250 -13.755 1.00 80.81 86 SER A C 1
ATOM 678 O O . SER A 1 86 ? 3.367 -14.183 -14.242 1.00 80.81 86 SER A O 1
ATOM 680 N N . TYR A 1 87 ? 4.195 -12.108 -14.398 1.00 78.06 87 TYR A N 1
ATOM 681 C CA . TYR A 1 87 ? 3.974 -11.961 -15.820 1.00 78.06 87 TYR A CA 1
ATOM 682 C C . TYR A 1 87 ? 5.321 -12.090 -16.515 1.00 78.06 87 TYR A C 1
ATOM 684 O O . TYR A 1 87 ? 6.240 -11.303 -16.275 1.00 78.06 87 TYR A O 1
ATOM 692 N N . ASN A 1 88 ? 5.418 -13.091 -17.381 1.00 76.56 88 ASN A N 1
ATOM 693 C CA . ASN A 1 88 ? 6.496 -13.201 -18.343 1.00 76.56 88 ASN A CA 1
ATOM 694 C C . ASN A 1 88 ? 5.891 -12.944 -19.719 1.00 76.56 88 ASN A C 1
ATOM 696 O O . ASN A 1 88 ? 4.995 -13.695 -20.118 1.00 76.56 88 ASN A O 1
ATOM 700 N N . PRO A 1 89 ? 6.334 -11.898 -20.433 1.00 72.88 89 PRO A N 1
ATOM 701 C CA . PRO A 1 89 ? 5.840 -11.641 -21.767 1.00 72.88 89 PRO A CA 1
ATOM 702 C C . PRO A 1 89 ? 6.130 -12.861 -22.646 1.00 72.88 89 PRO A C 1
ATOM 704 O O . PRO A 1 89 ? 7.199 -13.475 -22.522 1.00 72.88 89 PRO A O 1
ATOM 707 N N . PRO A 1 90 ? 5.194 -13.244 -23.530 1.00 70.88 90 PRO A N 1
ATOM 708 C CA . PRO A 1 90 ? 5.475 -14.276 -24.512 1.00 70.88 90 PRO A CA 1
ATOM 709 C C . PRO A 1 90 ? 6.709 -13.850 -25.311 1.00 70.88 90 PRO A C 1
ATOM 711 O O . PRO A 1 90 ? 6.814 -12.692 -25.727 1.00 70.88 90 PRO A O 1
ATOM 714 N N . LYS A 1 91 ? 7.663 -14.771 -25.512 1.00 63.81 91 LYS A N 1
ATOM 715 C CA . LYS A 1 91 ? 8.792 -14.522 -26.416 1.00 63.81 91 LYS A CA 1
ATOM 716 C C . LYS A 1 91 ? 8.184 -14.104 -27.750 1.00 63.81 91 LYS A C 1
ATOM 718 O O . LYS A 1 91 ? 7.426 -14.880 -28.325 1.00 63.81 91 LYS A O 1
ATOM 723 N N . GLN A 1 92 ? 8.473 -12.884 -28.205 1.00 56.16 92 GLN A N 1
ATOM 724 C CA . GLN A 1 92 ? 8.087 -12.439 -29.538 1.00 56.16 92 GLN A CA 1
ATOM 725 C C . GLN A 1 92 ? 8.822 -13.319 -30.553 1.00 56.16 92 GLN A C 1
ATOM 727 O O . GLN A 1 92 ? 9.913 -12.998 -31.020 1.00 56.16 92 GLN A O 1
ATOM 732 N N . GLU A 1 93 ? 8.238 -14.464 -30.893 1.00 51.25 93 GLU A N 1
ATOM 733 C CA . GLU A 1 93 ? 8.453 -15.041 -32.205 1.00 51.25 93 GLU A CA 1
ATOM 734 C C . GLU A 1 93 ? 8.006 -13.967 -33.189 1.00 51.25 93 GLU A C 1
ATOM 736 O O . GLU A 1 93 ? 6.909 -13.430 -33.041 1.00 51.25 93 GLU A O 1
ATOM 741 N N . LYS A 1 94 ? 8.906 -13.572 -34.096 1.00 50.78 94 LYS A N 1
ATOM 742 C CA . LYS A 1 94 ? 8.730 -12.490 -35.074 1.00 50.78 94 LYS A CA 1
ATOM 743 C C . LYS A 1 94 ? 7.442 -12.699 -35.880 1.00 50.78 94 LYS A C 1
ATOM 745 O O . LYS A 1 94 ? 7.479 -13.221 -36.989 1.00 50.78 94 LYS A O 1
ATOM 750 N N . SER A 1 95 ? 6.305 -12.309 -35.325 1.00 50.22 95 SER A N 1
ATOM 751 C CA . SER A 1 95 ? 5.014 -12.428 -35.971 1.00 50.22 95 SER A CA 1
ATOM 752 C C . SER A 1 95 ? 4.690 -11.074 -36.565 1.00 50.22 95 SER A C 1
ATOM 754 O O . SER A 1 95 ? 4.532 -10.074 -35.867 1.00 50.22 95 SER A O 1
ATOM 756 N N . ILE A 1 96 ? 4.686 -11.066 -37.891 1.00 54.53 96 ILE A N 1
ATOM 757 C CA . ILE A 1 96 ? 4.346 -9.960 -38.776 1.00 54.53 96 ILE A CA 1
ATOM 758 C C . ILE A 1 96 ? 2.847 -9.686 -38.592 1.00 54.53 96 ILE A C 1
ATOM 760 O O . ILE A 1 96 ? 2.025 -10.089 -39.409 1.00 54.53 96 ILE A O 1
ATOM 764 N N . ILE A 1 97 ? 2.454 -9.071 -37.478 1.00 54.69 97 ILE A N 1
ATOM 765 C CA . ILE A 1 97 ? 1.077 -8.634 -37.249 1.00 54.69 97 ILE A CA 1
ATOM 766 C C . ILE A 1 97 ? 1.123 -7.159 -36.870 1.00 54.69 97 ILE A C 1
ATOM 768 O O . ILE A 1 97 ? 1.893 -6.732 -36.015 1.00 54.69 97 ILE A O 1
ATOM 772 N N . LYS A 1 98 ? 0.339 -6.401 -37.634 1.00 54.81 98 LYS A N 1
ATOM 773 C CA . LYS A 1 98 ? 0.308 -4.943 -37.739 1.00 54.81 98 LYS A CA 1
ATOM 774 C C . LYS A 1 98 ? 0.227 -4.269 -36.364 1.00 54.81 98 LYS A C 1
ATOM 776 O O . LYS A 1 98 ? -0.520 -4.731 -35.508 1.00 54.81 98 LYS A O 1
ATOM 781 N N . ASP A 1 99 ? 0.976 -3.172 -36.222 1.00 57.69 99 ASP A N 1
ATOM 782 C CA . ASP A 1 99 ? 0.984 -2.211 -35.111 1.00 57.69 99 ASP A CA 1
ATOM 783 C C . ASP A 1 99 ? -0.436 -1.760 -34.727 1.00 57.69 99 ASP A C 1
ATOM 785 O O . ASP A 1 99 ? -0.908 -0.709 -35.157 1.00 57.69 99 ASP A O 1
ATOM 789 N N . ASP A 1 100 ? -1.128 -2.546 -33.907 1.00 59.31 100 ASP A N 1
ATOM 790 C CA . ASP A 1 100 ? -2.304 -2.070 -33.192 1.00 59.31 100 ASP A CA 1
ATOM 791 C C . ASP A 1 100 ? -1.838 -1.551 -31.820 1.00 59.31 100 ASP A C 1
ATOM 793 O O . ASP A 1 100 ? -1.428 -2.345 -30.963 1.00 59.31 100 ASP A O 1
ATOM 797 N N . PRO A 1 101 ? -1.815 -0.224 -31.591 1.00 56.59 101 PRO A N 1
ATOM 798 C CA . PRO A 1 101 ? -1.311 0.354 -30.348 1.00 56.59 101 PRO A CA 1
ATOM 799 C C . PRO A 1 101 ? -2.106 -0.100 -29.115 1.00 56.59 101 PRO A C 1
ATOM 801 O O . PRO A 1 101 ? -1.572 -0.043 -28.009 1.00 56.59 101 PRO A O 1
ATOM 804 N N . LEU A 1 102 ? -3.335 -0.600 -29.295 1.00 54.25 102 LEU A N 1
ATOM 805 C CA . LEU A 1 102 ? -4.183 -1.125 -28.221 1.00 54.25 102 LEU A CA 1
ATOM 806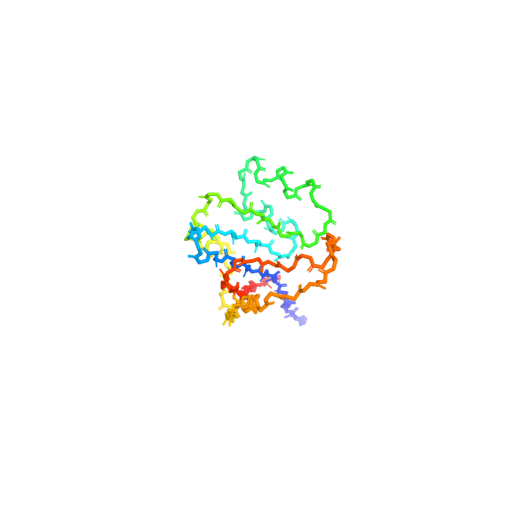 C C . LEU A 1 102 ? -3.841 -2.569 -27.813 1.00 54.25 102 LEU A C 1
ATOM 808 O O . LEU A 1 102 ? -4.241 -3.006 -26.738 1.00 54.25 102 LEU A O 1
ATOM 812 N N . LEU A 1 103 ? -3.074 -3.301 -28.630 1.00 52.81 103 LEU A N 1
ATOM 813 C CA . LEU A 1 103 ? -2.635 -4.678 -28.356 1.00 52.81 103 LEU A CA 1
ATOM 814 C C . LEU A 1 103 ? -1.178 -4.761 -27.884 1.00 52.81 103 LEU A C 1
ATOM 816 O O . LEU A 1 103 ? -0.617 -5.855 -27.784 1.00 52.81 103 LEU A O 1
ATOM 820 N N . ARG A 1 104 ? -0.544 -3.621 -27.579 1.00 55.94 104 ARG A N 1
ATOM 821 C CA . ARG A 1 104 ? 0.811 -3.591 -27.018 1.00 55.94 104 ARG A CA 1
ATOM 822 C C . ARG A 1 104 ? 0.793 -4.146 -25.598 1.00 55.94 104 ARG A C 1
ATOM 824 O O . ARG A 1 104 ? 0.622 -3.421 -24.622 1.00 55.94 104 ARG A O 1
ATOM 831 N N . LEU A 1 105 ? 0.981 -5.458 -25.499 1.00 58.84 105 LEU A N 1
ATOM 832 C CA . LEU A 1 105 ? 1.246 -6.121 -24.234 1.00 58.84 105 LEU A CA 1
ATOM 833 C C . LEU A 1 105 ? 2.531 -5.551 -23.611 1.00 58.84 105 LEU A C 1
ATOM 835 O O . LEU A 1 105 ? 3.458 -5.187 -24.344 1.00 58.84 105 LEU A O 1
ATOM 839 N N . PRO A 1 106 ? 2.614 -5.492 -22.270 1.00 63.22 106 PRO A N 1
ATOM 840 C CA . PRO A 1 106 ? 3.841 -5.106 -21.589 1.00 63.22 106 PRO A CA 1
ATOM 841 C C . PRO A 1 106 ? 4.999 -5.978 -22.083 1.00 63.22 106 PRO A C 1
ATOM 843 O O . PRO A 1 106 ? 4.875 -7.205 -22.101 1.00 63.22 106 PRO A O 1
ATOM 846 N N . GLN A 1 107 ? 6.099 -5.348 -22.499 1.00 67.88 107 GLN A N 1
ATOM 847 C CA . GLN A 1 107 ? 7.290 -6.053 -22.991 1.00 67.88 107 GLN A CA 1
ATOM 848 C C . GLN A 1 107 ? 8.248 -6.465 -21.868 1.00 67.88 107 GLN A C 1
ATOM 850 O O . GLN A 1 107 ? 9.141 -7.275 -22.097 1.00 67.88 107 GLN A O 1
ATOM 855 N N . ASP A 1 108 ? 8.040 -5.948 -20.658 1.00 74.44 108 ASP A N 1
ATOM 856 C CA . ASP A 1 108 ? 8.840 -6.281 -19.487 1.00 74.44 108 ASP A CA 1
ATOM 857 C C . ASP A 1 108 ? 8.193 -7.392 -18.660 1.00 74.44 108 ASP A C 1
ATOM 859 O O . ASP A 1 108 ? 6.979 -7.392 -18.426 1.00 74.44 108 ASP A O 1
ATOM 863 N N . SER A 1 109 ? 9.021 -8.303 -18.143 1.00 77.31 109 SER A N 1
ATOM 864 C CA . SER A 1 109 ? 8.601 -9.199 -17.068 1.00 77.31 109 SER A CA 1
ATOM 865 C C . SER A 1 109 ? 8.372 -8.405 -15.787 1.00 77.31 109 SER A C 1
ATOM 867 O O . SER A 1 109 ? 9.201 -7.582 -15.388 1.00 77.31 109 SER A O 1
ATOM 869 N N . PHE A 1 110 ? 7.275 -8.689 -15.095 1.00 79.31 110 PHE A N 1
ATOM 870 C CA . PHE A 1 110 ? 6.993 -8.084 -13.800 1.00 79.31 110 PHE A CA 1
ATOM 871 C C . PHE A 1 110 ? 6.365 -9.086 -12.838 1.00 79.31 110 PHE A C 1
ATOM 873 O O . PHE A 1 110 ? 5.716 -10.047 -13.243 1.00 79.31 110 PHE A O 1
ATOM 880 N N . VAL A 1 111 ? 6.543 -8.843 -11.545 1.00 79.94 111 VAL A N 1
ATOM 881 C CA . VAL A 1 111 ? 5.836 -9.554 -10.479 1.00 79.94 111 VAL A CA 1
ATOM 882 C C . VAL A 1 111 ? 4.795 -8.609 -9.901 1.00 79.94 111 VAL A C 1
ATOM 884 O O . VAL A 1 111 ? 5.131 -7.492 -9.507 1.00 79.94 111 VAL A O 1
ATOM 887 N N . LEU A 1 112 ? 3.540 -9.048 -9.872 1.00 80.06 112 LEU A N 1
ATOM 888 C CA . LEU A 1 112 ? 2.467 -8.391 -9.136 1.00 80.06 112 LEU A CA 1
ATOM 889 C C . LEU A 1 112 ? 2.275 -9.118 -7.815 1.00 80.06 112 LEU A C 1
ATOM 891 O O . LEU A 1 112 ? 2.066 -10.327 -7.802 1.00 80.06 112 LEU A O 1
ATOM 895 N N . GLN A 1 113 ? 2.328 -8.385 -6.715 1.00 82.00 113 GLN A N 1
ATOM 896 C CA . GLN A 1 113 ? 1.938 -8.872 -5.402 1.00 82.00 113 GLN A CA 1
ATOM 897 C C . GLN A 1 113 ? 0.674 -8.136 -4.973 1.00 82.00 113 GLN A C 1
ATOM 899 O O . GLN A 1 113 ? 0.654 -6.912 -4.966 1.00 82.00 113 GLN A O 1
ATOM 904 N N . TYR A 1 114 ? -0.366 -8.883 -4.627 1.00 80.31 114 TYR A N 1
ATOM 905 C CA . TYR A 1 114 ? -1.627 -8.378 -4.105 1.00 80.31 114 TYR A CA 1
ATOM 906 C C . TYR A 1 114 ? -1.721 -8.746 -2.633 1.00 80.31 114 TYR A C 1
ATOM 908 O O . TYR A 1 114 ? -1.714 -9.927 -2.290 1.00 80.31 114 TYR A O 1
ATOM 916 N N . THR A 1 115 ? -1.836 -7.743 -1.778 1.00 82.62 115 THR A N 1
ATOM 917 C CA . THR A 1 115 ? -1.925 -7.903 -0.331 1.00 82.62 115 THR A CA 1
ATOM 918 C C . THR A 1 115 ? -3.260 -7.352 0.142 1.00 82.62 115 THR A C 1
ATOM 920 O O . THR A 1 115 ? -3.518 -6.156 0.004 1.00 82.62 115 THR A O 1
ATOM 923 N N . LEU A 1 116 ? -4.105 -8.216 0.702 1.00 83.19 116 LEU A N 1
ATOM 924 C CA . LEU A 1 116 ? -5.338 -7.810 1.363 1.00 83.19 116 LEU A CA 1
ATOM 925 C C . LEU A 1 116 ? -5.020 -7.404 2.796 1.00 83.19 116 LEU A C 1
ATOM 927 O O . LEU A 1 116 ? -4.363 -8.139 3.539 1.00 83.19 116 LEU A O 1
ATOM 931 N N . ILE A 1 117 ? -5.494 -6.227 3.170 1.00 85.06 117 ILE A N 1
ATOM 932 C CA . ILE A 1 117 ? -5.222 -5.611 4.453 1.00 85.06 117 ILE A CA 1
ATOM 933 C C . ILE A 1 117 ? -6.560 -5.235 5.080 1.00 85.06 117 ILE A C 1
ATOM 935 O O . ILE A 1 117 ? -7.411 -4.622 4.437 1.00 85.06 117 ILE A O 1
ATOM 939 N N . LYS A 1 118 ? -6.748 -5.591 6.344 1.00 85.81 118 LYS A N 1
ATOM 940 C CA . LYS A 1 118 ? -8.019 -5.429 7.037 1.00 85.81 118 LYS A CA 1
ATOM 941 C C . LYS A 1 118 ? -7.803 -4.840 8.416 1.00 85.81 118 LYS A C 1
ATOM 943 O O . LYS A 1 118 ? -6.849 -5.177 9.104 1.00 85.81 118 LYS A O 1
ATOM 948 N N . LYS A 1 119 ? -8.708 -3.967 8.830 1.00 83.88 119 LYS A N 1
ATOM 949 C CA . LYS A 1 119 ? -8.744 -3.399 10.171 1.00 83.88 119 LYS A CA 1
ATOM 950 C C . LYS A 1 119 ? -10.105 -3.645 10.788 1.00 83.88 119 LYS A C 1
ATOM 952 O O . LYS A 1 119 ? -11.140 -3.437 10.153 1.00 83.88 119 LYS A O 1
ATOM 957 N N . HIS A 1 120 ? -10.087 -4.100 12.032 1.00 78.38 120 HIS A N 1
ATOM 958 C CA . HIS A 1 120 ? -11.288 -4.282 12.826 1.00 78.38 120 HIS A CA 1
ATOM 959 C C . HIS A 1 120 ? -11.650 -2.964 13.519 1.00 78.38 120 HIS A C 1
ATOM 961 O O . HIS A 1 120 ? -10.836 -2.396 14.245 1.00 78.38 120 HIS A O 1
ATOM 967 N N . VAL A 1 121 ? -12.881 -2.494 13.332 1.00 75.94 121 VAL A N 1
ATOM 968 C CA . VAL A 1 121 ? -13.431 -1.314 14.003 1.00 75.94 121 VAL A CA 1
ATOM 969 C C . VAL A 1 121 ? -14.517 -1.792 14.964 1.00 75.94 121 VAL A C 1
ATOM 971 O O . VAL A 1 121 ? -15.481 -2.439 14.557 1.00 75.94 121 VAL A O 1
ATOM 974 N N . ILE A 1 122 ? -14.299 -1.554 16.259 1.00 68.06 122 ILE A N 1
ATOM 975 C CA . ILE A 1 122 ? -15.293 -1.794 17.311 1.00 68.06 122 ILE A CA 1
ATOM 976 C C . ILE A 1 122 ? -15.967 -0.444 17.570 1.00 68.06 122 ILE A C 1
ATOM 978 O O . ILE A 1 122 ? -15.287 0.481 18.015 1.00 68.06 122 ILE A O 1
ATOM 982 N N . GLU A 1 123 ? -17.257 -0.340 17.245 1.00 60.28 123 GLU A N 1
ATOM 983 C CA . GLU A 1 123 ? -18.122 0.805 17.586 1.00 60.28 123 GLU A CA 1
ATOM 984 C C . GLU A 1 123 ? -18.889 0.558 18.895 1.00 60.28 123 GLU A C 1
ATOM 986 O O . GLU A 1 123 ? -19.329 -0.597 19.135 1.00 60.28 123 GLU A O 1
#

Sequence (123 aa):
MSLLSQHRFEILSLVVRNVLTTNSKNFQLHGDKQLIAQILPTAPERAYVENNCYDSSLDLGSIAYTDVLQRLLRFGFEIESSTSGSYNPPKQEKSIIKDDPLLRLPQDSFVLQYTLIKKHVIE

Foldseek 3Di:
DDPPFPKDKFKKKKKWKQFPVVRDIWIFIFGDLVVQCVLVVDPVQNVQSVPDDHSGGRGPGPPDPVSSVVSCVVVQKDWPDKDKDKDDPDPPPPDPDDDPVVPPDDNTIIMMMMIMIMHIDGD